Protein AF-X1H971-F1 (afdb_monomer_lite)

InterPro domains:
  IPR002729 CRISPR-associated protein Cas1 [PF01867] (1-98)
  IPR002729 CRISPR-associated protein Cas1 [TIGR00287] (1-106)
  IPR042206 CRISPR-associated endonuclease Cas1, C-terminal domain [G3DSA:1.20.120.920] (1-113)
  IPR050646 CRISPR-associated endonuclease Cas1 [PTHR34353] (1-107)

Secondary structure (DSSP, 8-state):
-PPPSSHHHHHHHHHHHHHHHHHHHHHHHTT--TT--SSS---TT--HHHHHHHHHHIIIIIIHHHHHHHHTT-S-GGGEE-SSS-EE-HHHHHHHHHHHHHHHHT-------

Sequence (113 aa):
RQPPRDPVNALLSYGYAVLTAQIHKAVIIAGLEPYAGFLHTDRSGKISFVFDIIELFRQPVVDRLVFTLIERKMMKKKDFEGENGVKMKENTKKQYLEYLFERMRSGNVKYKG

pLDDT: mean 88.17, std 12.63, range [50.56, 97.81]

Structure (mmCIF, N/CA/C/O backbone):
data_AF-X1H971-F1
#
_entry.id   AF-X1H971-F1
#
loop_
_atom_site.group_PDB
_atom_site.id
_atom_site.type_symbol
_atom_site.label_atom_id
_atom_site.label_alt_id
_atom_site.label_comp_id
_atom_site.label_asym_id
_atom_site.label_entity_id
_atom_site.label_seq_id
_atom_site.pdbx_PDB_ins_code
_atom_site.Cartn_x
_atom_site.Cartn_y
_atom_site.Cartn_z
_atom_site.occupancy
_atom_site.B_iso_or_equiv
_atom_site.auth_seq_id
_atom_site.auth_comp_id
_atom_site.auth_asym_id
_atom_site.auth_atom_id
_atom_site.pdbx_PDB_model_num
ATOM 1 N N . ARG A 1 1 ? -2.537 14.738 -2.436 1.00 58.94 1 ARG A N 1
ATOM 2 C CA . ARG A 1 1 ? -3.298 13.484 -2.193 1.00 58.94 1 ARG A CA 1
ATOM 3 C C . ARG A 1 1 ? -4.432 13.806 -1.230 1.00 58.94 1 ARG A C 1
ATOM 5 O O . ARG A 1 1 ? -4.171 14.535 -0.284 1.00 58.94 1 ARG A O 1
ATOM 12 N N . GLN A 1 2 ? -5.649 13.316 -1.477 1.00 72.19 2 GLN A N 1
ATOM 13 C CA . GLN A 1 2 ? -6.747 13.440 -0.512 1.00 72.19 2 GLN A CA 1
ATOM 14 C C . GLN A 1 2 ? -6.567 12.403 0.611 1.00 72.19 2 GLN A C 1
ATOM 16 O O . GLN A 1 2 ? -6.162 11.277 0.313 1.00 72.19 2 GLN A O 1
ATOM 21 N N . PRO A 1 3 ? -6.803 12.766 1.882 1.00 77.69 3 PRO A N 1
ATOM 22 C CA . PRO A 1 3 ? -6.693 11.828 2.992 1.00 77.69 3 PRO A CA 1
ATOM 23 C C . PRO A 1 3 ? -7.776 10.733 2.898 1.00 77.69 3 PRO A C 1
ATOM 25 O O . PRO A 1 3 ? -8.911 11.042 2.521 1.00 77.69 3 PRO A O 1
ATOM 28 N N . PRO A 1 4 ? -7.460 9.468 3.242 1.00 83.31 4 PRO A N 1
ATOM 29 C CA . PRO A 1 4 ? -8.454 8.399 3.313 1.00 83.31 4 PRO A CA 1
ATOM 30 C C . PRO A 1 4 ? -9.569 8.739 4.302 1.00 83.31 4 PRO A C 1
ATOM 32 O O . PRO A 1 4 ? -9.296 9.260 5.381 1.00 83.31 4 PRO A O 1
ATOM 35 N N . ARG A 1 5 ? -10.820 8.427 3.957 1.00 87.69 5 ARG A N 1
ATOM 36 C CA . ARG A 1 5 ? -11.991 8.739 4.798 1.00 87.69 5 ARG A CA 1
ATOM 37 C C . ARG A 1 5 ? -12.470 7.562 5.647 1.00 87.69 5 ARG A C 1
ATOM 39 O O . ARG A 1 5 ? -13.318 7.740 6.511 1.00 87.69 5 ARG A O 1
ATOM 46 N N . ASP A 1 6 ? -11.912 6.376 5.426 1.00 91.44 6 ASP A N 1
ATOM 47 C CA . ASP A 1 6 ? -12.295 5.147 6.113 1.00 91.44 6 ASP A CA 1
ATOM 48 C C . ASP A 1 6 ? -11.115 4.152 6.190 1.00 91.44 6 ASP A C 1
ATOM 50 O O . ASP A 1 6 ? -10.131 4.290 5.450 1.00 91.44 6 ASP A O 1
ATOM 54 N N . PRO A 1 7 ? -11.196 3.141 7.079 1.00 93.19 7 PRO A N 1
ATOM 55 C CA . PRO A 1 7 ? -10.150 2.135 7.256 1.00 93.19 7 PRO A CA 1
ATOM 56 C C . PRO A 1 7 ? -9.765 1.368 5.987 1.00 93.19 7 PRO A C 1
ATOM 58 O O . PRO A 1 7 ? -8.589 1.066 5.792 1.00 93.19 7 PRO A O 1
ATOM 61 N N . VAL A 1 8 ? -10.725 1.065 5.109 1.00 94.75 8 VAL A N 1
ATOM 62 C CA . VAL A 1 8 ? -10.473 0.296 3.881 1.00 94.75 8 VAL A CA 1
ATOM 63 C C . VAL A 1 8 ? -9.629 1.125 2.927 1.00 94.75 8 VAL A C 1
ATOM 65 O O . VAL A 1 8 ? -8.586 0.671 2.460 1.00 94.75 8 VAL A O 1
ATOM 68 N N . ASN A 1 9 ? -10.015 2.381 2.713 1.00 94.56 9 ASN A N 1
ATOM 69 C CA . ASN A 1 9 ? -9.246 3.311 1.898 1.00 94.56 9 ASN A CA 1
ATOM 70 C C . ASN A 1 9 ? -7.866 3.609 2.498 1.00 94.56 9 ASN A C 1
ATOM 72 O O . ASN A 1 9 ? -6.918 3.830 1.741 1.00 94.56 9 ASN A O 1
ATOM 76 N N . ALA A 1 10 ? -7.712 3.582 3.825 1.00 95.19 10 ALA A N 1
ATOM 77 C CA . ALA A 1 10 ? -6.407 3.715 4.470 1.00 95.19 10 ALA A CA 1
ATOM 78 C C . ALA A 1 10 ? -5.490 2.518 4.156 1.00 95.19 10 ALA A C 1
ATOM 80 O O . ALA A 1 10 ? -4.327 2.719 3.794 1.00 95.19 10 ALA A O 1
ATOM 81 N N . LEU A 1 11 ? -6.022 1.292 4.224 1.00 96.69 11 LEU A N 1
ATOM 82 C CA . LEU A 1 11 ? -5.304 0.064 3.863 1.00 96.69 11 LEU A CA 1
ATOM 83 C C . LEU A 1 11 ? -4.915 0.055 2.379 1.00 96.69 11 LEU A C 1
ATOM 85 O O . LEU A 1 11 ? -3.739 -0.121 2.056 1.00 96.69 11 LEU A O 1
ATOM 89 N N . LEU A 1 12 ? -5.874 0.311 1.482 1.00 96.69 12 LEU A N 1
ATOM 90 C CA . LEU A 1 12 ? -5.649 0.356 0.033 1.00 96.69 12 LEU A CA 1
ATOM 91 C C . LEU A 1 12 ? -4.601 1.410 -0.335 1.00 96.69 12 LEU A C 1
ATOM 93 O O . LEU A 1 12 ? -3.606 1.098 -0.985 1.00 96.69 12 LEU A O 1
ATOM 97 N N . SER A 1 13 ? -4.772 2.648 0.138 1.00 95.25 13 SER A N 1
ATOM 98 C CA . SER A 1 13 ? -3.854 3.754 -0.169 1.00 95.25 13 SER A CA 1
ATOM 99 C C . SER A 1 13 ? -2.425 3.452 0.271 1.00 95.25 13 SER A C 1
ATOM 101 O O . SER A 1 13 ? -1.473 3.747 -0.456 1.00 95.25 13 SER A O 1
ATOM 103 N N . TYR A 1 14 ? -2.265 2.860 1.456 1.00 96.19 14 TYR A N 1
ATOM 104 C CA . TYR A 1 14 ? -0.953 2.483 1.958 1.00 96.19 14 TYR A CA 1
ATOM 105 C C . TYR A 1 14 ? -0.365 1.293 1.191 1.00 96.19 14 TYR A C 1
ATOM 107 O O . TYR A 1 14 ? 0.795 1.344 0.785 1.00 96.19 14 TYR A O 1
ATOM 115 N N . GLY A 1 15 ? -1.174 0.266 0.917 1.00 97.31 15 GLY A N 1
ATOM 116 C CA . GLY A 1 15 ? -0.774 -0.900 0.129 1.00 97.31 15 GLY A CA 1
ATOM 117 C C . GLY A 1 15 ? -0.293 -0.522 -1.267 1.00 97.31 15 GLY A C 1
ATOM 118 O O . GLY A 1 15 ? 0.791 -0.937 -1.671 1.00 97.31 15 GLY A O 1
ATOM 119 N N . TYR A 1 16 ? -1.031 0.335 -1.975 1.00 97.00 16 TYR A N 1
ATOM 120 C CA . TYR A 1 16 ? -0.608 0.821 -3.286 1.00 97.00 16 TYR A CA 1
ATOM 121 C C . TYR A 1 16 ? 0.665 1.655 -3.212 1.00 97.00 16 TYR A C 1
ATOM 123 O O . TYR A 1 16 ? 1.521 1.493 -4.068 1.00 97.00 16 TYR A O 1
ATOM 131 N N . ALA A 1 17 ? 0.839 2.502 -2.192 1.00 95.88 17 ALA A N 1
ATOM 132 C CA . ALA A 1 17 ? 2.074 3.272 -2.043 1.00 95.88 17 ALA A CA 1
ATOM 133 C C . ALA A 1 17 ? 3.305 2.362 -1.881 1.00 95.88 17 ALA A C 1
ATOM 135 O O . ALA A 1 17 ? 4.337 2.609 -2.506 1.00 95.88 17 ALA A O 1
ATOM 136 N N . VAL A 1 18 ? 3.187 1.296 -1.084 1.00 97.31 18 VAL A N 1
ATOM 137 C CA . VAL A 1 18 ? 4.253 0.298 -0.918 1.00 97.31 18 VAL A CA 1
ATOM 138 C C . VAL A 1 18 ? 4.470 -0.484 -2.215 1.00 97.31 18 VAL A C 1
ATOM 140 O O . VAL A 1 18 ? 5.614 -0.642 -2.635 1.00 97.31 18 VAL A O 1
ATOM 143 N N . LEU A 1 19 ? 3.398 -0.918 -2.883 1.00 96.94 19 LEU A N 1
ATOM 144 C CA . LEU A 1 19 ? 3.476 -1.639 -4.154 1.00 96.94 19 LEU A CA 1
ATOM 145 C C . LEU A 1 19 ? 4.150 -0.797 -5.249 1.00 96.94 19 LEU A C 1
ATOM 147 O O . LEU A 1 19 ? 5.052 -1.292 -5.919 1.00 96.94 19 LEU A O 1
ATOM 151 N N . THR A 1 20 ? 3.791 0.485 -5.386 1.00 96.44 20 THR A N 1
ATOM 152 C CA . THR A 1 20 ? 4.449 1.420 -6.314 1.00 96.44 20 THR A CA 1
ATOM 153 C C . THR A 1 20 ? 5.949 1.490 -6.045 1.00 96.44 20 THR A C 1
ATOM 155 O O . THR A 1 20 ? 6.736 1.432 -6.983 1.00 96.44 20 THR A O 1
ATOM 158 N N . ALA A 1 21 ? 6.363 1.582 -4.777 1.00 96.31 21 ALA A N 1
ATOM 159 C CA . ALA A 1 21 ? 7.779 1.631 -4.424 1.00 96.31 21 ALA A CA 1
ATOM 160 C C . ALA A 1 21 ? 8.521 0.333 -4.793 1.00 96.31 21 ALA A C 1
ATOM 162 O O . ALA A 1 21 ? 9.649 0.398 -5.280 1.00 96.31 21 ALA A O 1
ATOM 163 N N . GLN A 1 22 ? 7.893 -0.836 -4.610 1.00 96.38 22 GLN A N 1
ATOM 164 C CA . GLN A 1 22 ? 8.482 -2.120 -5.011 1.00 96.38 22 GLN A CA 1
ATOM 165 C C . GLN A 1 22 ? 8.614 -2.245 -6.531 1.00 96.38 22 GLN A C 1
ATOM 167 O O . GLN A 1 22 ? 9.671 -2.641 -7.015 1.00 96.38 22 GLN A O 1
ATOM 172 N N . ILE A 1 23 ? 7.582 -1.861 -7.284 1.00 95.75 23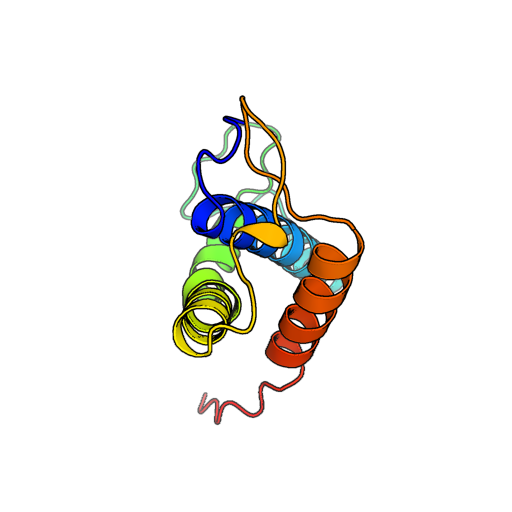 ILE A N 1
ATOM 173 C CA . ILE A 1 23 ? 7.614 -1.896 -8.752 1.00 95.75 23 ILE A CA 1
ATOM 174 C C . ILE A 1 23 ? 8.651 -0.913 -9.282 1.00 95.75 23 ILE A C 1
ATOM 176 O O . ILE A 1 23 ? 9.458 -1.287 -10.121 1.00 95.75 23 ILE A O 1
ATOM 180 N N . HIS A 1 24 ? 8.697 0.311 -8.755 1.00 95.69 24 HIS A N 1
ATOM 181 C CA . HIS A 1 24 ? 9.704 1.293 -9.153 1.00 95.69 24 HIS A CA 1
ATOM 182 C C . HIS A 1 24 ? 11.126 0.763 -8.931 1.00 95.69 24 HIS A C 1
ATOM 184 O O . HIS A 1 24 ? 11.960 0.830 -9.831 1.00 95.69 24 HIS A O 1
ATOM 190 N N . LYS A 1 25 ? 11.385 0.159 -7.764 1.00 96.19 25 LYS A N 1
ATOM 191 C CA . LYS A 1 25 ? 12.664 -0.498 -7.481 1.00 96.19 25 LYS A CA 1
ATOM 192 C C . LYS A 1 25 ? 12.959 -1.623 -8.482 1.00 96.19 25 LYS A C 1
ATOM 194 O O . LYS A 1 25 ? 14.085 -1.717 -8.956 1.00 96.19 25 LYS A O 1
ATOM 199 N N . ALA A 1 26 ? 11.974 -2.461 -8.802 1.00 95.12 26 ALA A N 1
ATOM 200 C CA . ALA A 1 26 ? 12.137 -3.561 -9.751 1.00 95.12 26 ALA A CA 1
ATOM 201 C C . ALA A 1 26 ? 12.436 -3.069 -11.177 1.00 95.12 26 ALA A C 1
ATOM 203 O O . ALA A 1 26 ? 13.324 -3.612 -11.824 1.00 95.12 26 ALA A O 1
ATOM 204 N N . VAL A 1 27 ? 11.755 -2.012 -11.633 1.00 95.00 27 VAL A N 1
ATOM 205 C CA . VAL A 1 27 ? 11.989 -1.358 -12.932 1.00 95.00 27 VAL A CA 1
ATOM 206 C C . VAL A 1 27 ? 13.430 -0.855 -13.034 1.00 95.00 27 VAL A C 1
ATOM 208 O O . VAL A 1 27 ? 14.110 -1.172 -14.006 1.00 95.00 27 VAL A O 1
ATOM 211 N N . ILE A 1 28 ? 13.927 -0.161 -12.001 1.00 95.44 28 ILE A N 1
ATOM 212 C CA . ILE A 1 28 ? 15.318 0.320 -11.961 1.00 95.44 28 ILE A CA 1
ATOM 213 C C . ILE A 1 28 ? 16.307 -0.851 -11.997 1.00 95.44 28 ILE A C 1
ATOM 215 O O . ILE A 1 28 ? 17.268 -0.819 -12.758 1.00 95.44 28 ILE A O 1
ATOM 219 N N . ILE A 1 29 ? 16.080 -1.898 -11.194 1.00 96.44 29 ILE A N 1
ATOM 220 C CA . ILE A 1 29 ? 16.957 -3.083 -11.159 1.00 96.44 29 ILE A CA 1
ATOM 221 C C . ILE A 1 29 ? 16.985 -3.801 -12.516 1.00 96.44 29 ILE A C 1
ATOM 223 O O . ILE A 1 29 ? 18.025 -4.325 -12.902 1.00 96.44 29 ILE A O 1
ATOM 227 N N . ALA A 1 30 ? 15.869 -3.805 -13.247 1.00 95.75 30 ALA A N 1
ATOM 228 C CA . ALA A 1 30 ? 15.780 -4.375 -14.588 1.00 95.75 30 ALA A CA 1
ATOM 229 C C . ALA A 1 30 ? 16.443 -3.506 -15.678 1.00 95.75 30 ALA A C 1
ATOM 231 O O . ALA A 1 30 ? 16.502 -3.933 -16.828 1.00 95.75 30 ALA A O 1
ATOM 232 N N . GLY A 1 31 ? 16.924 -2.301 -15.344 1.00 93.94 31 GLY A N 1
ATOM 233 C CA . GLY A 1 31 ? 17.499 -1.356 -16.306 1.00 93.94 31 GLY A CA 1
ATOM 234 C C . GLY A 1 31 ? 16.463 -0.699 -17.225 1.00 93.94 31 GLY A C 1
ATOM 235 O O . GLY A 1 31 ? 16.822 -0.193 -18.285 1.00 93.94 31 GLY A O 1
ATOM 236 N N . LEU A 1 32 ? 15.183 -0.732 -16.845 1.00 92.44 32 LEU A N 1
ATOM 237 C CA . LEU A 1 32 ? 14.090 -0.132 -17.607 1.00 92.44 32 LEU A CA 1
ATOM 238 C C . LEU A 1 32 ? 13.910 1.339 -17.225 1.00 92.44 32 LEU A C 1
ATOM 240 O O . LEU A 1 32 ? 14.139 1.721 -16.079 1.00 92.44 32 LEU A O 1
ATOM 244 N N . GLU A 1 33 ? 13.453 2.146 -18.181 1.00 90.56 33 GLU A N 1
ATOM 245 C CA . GLU A 1 33 ? 13.223 3.583 -18.015 1.00 90.56 33 GLU A CA 1
ATOM 246 C C . GLU A 1 33 ? 11.875 3.848 -17.301 1.00 90.56 33 GLU A C 1
ATOM 248 O O . GLU A 1 33 ? 10.819 3.627 -17.902 1.00 90.56 33 GLU A O 1
ATOM 253 N N . PRO A 1 34 ? 11.849 4.303 -16.027 1.00 87.88 34 PRO A N 1
ATOM 254 C CA . PRO A 1 34 ? 10.607 4.459 -15.261 1.00 87.88 34 PRO A CA 1
ATOM 255 C C . PRO A 1 34 ? 9.637 5.509 -15.810 1.00 87.88 34 PRO A C 1
ATOM 257 O O . PRO A 1 34 ? 8.443 5.457 -15.496 1.00 87.88 34 PRO A O 1
ATOM 260 N N . TYR A 1 35 ? 10.134 6.480 -16.577 1.00 86.25 35 TYR A N 1
ATOM 261 C CA . TYR A 1 35 ? 9.326 7.572 -17.114 1.00 86.25 35 TYR A CA 1
ATOM 262 C C . TYR A 1 35 ? 8.682 7.222 -18.466 1.00 86.25 35 TYR A C 1
ATOM 264 O O . TYR A 1 35 ? 7.694 7.850 -18.820 1.00 86.25 35 TYR A O 1
ATOM 272 N N . ALA A 1 36 ? 9.149 6.184 -19.171 1.00 83.19 36 ALA A N 1
ATOM 273 C CA . ALA A 1 36 ? 8.661 5.791 -20.499 1.00 83.19 36 ALA A CA 1
ATOM 274 C C . ALA A 1 36 ? 7.369 4.942 -20.444 1.00 83.19 36 ALA A C 1
ATOM 276 O O . ALA A 1 36 ? 7.372 3.753 -20.763 1.00 83.19 36 ALA A O 1
ATOM 277 N N . GLY A 1 37 ? 6.264 5.533 -19.978 1.00 78.12 37 GLY A N 1
ATOM 278 C CA . GLY A 1 37 ? 4.955 4.866 -19.924 1.00 78.12 37 GLY A CA 1
ATOM 279 C C . GLY A 1 37 ? 4.238 4.818 -21.276 1.00 78.12 37 GLY A C 1
ATOM 280 O O . GLY A 1 37 ? 4.409 5.692 -22.119 1.00 78.12 37 GLY A O 1
ATOM 281 N N . PHE A 1 38 ? 3.392 3.808 -21.464 1.00 78.12 38 PHE A N 1
ATOM 282 C CA . PHE A 1 38 ? 2.566 3.603 -22.654 1.00 78.12 38 PHE A CA 1
ATOM 283 C C . PHE A 1 38 ? 1.092 3.976 -22.429 1.00 78.12 38 PHE A C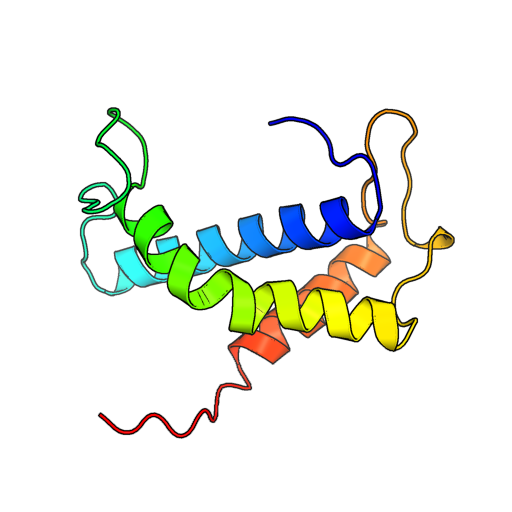 1
ATOM 285 O O . PHE A 1 38 ? 0.455 4.492 -23.346 1.00 78.12 38 PHE A O 1
ATOM 292 N N . LEU A 1 39 ? 0.527 3.711 -21.241 1.00 76.00 39 LEU A N 1
ATOM 293 C CA . LEU A 1 39 ? -0.901 3.938 -20.949 1.00 76.00 39 LEU A CA 1
ATOM 294 C C . LEU A 1 39 ? -1.136 5.249 -20.194 1.00 76.00 39 LEU A C 1
ATOM 296 O O . LEU A 1 39 ? -2.076 5.987 -20.497 1.00 76.00 39 LEU A O 1
ATOM 300 N N . HIS A 1 40 ? -0.288 5.567 -19.218 1.00 75.44 40 HIS A N 1
ATOM 301 C CA . HIS A 1 40 ? -0.336 6.853 -18.532 1.00 75.44 40 HIS A CA 1
ATOM 302 C C . HIS A 1 40 ? 0.418 7.913 -19.339 1.00 75.44 40 HIS A C 1
ATOM 304 O O . HIS A 1 40 ? 1.630 7.834 -19.499 1.00 75.44 40 HIS A O 1
ATOM 310 N N . THR A 1 41 ? -0.305 8.929 -19.822 1.00 58.62 41 THR A N 1
ATOM 311 C CA . THR A 1 41 ? 0.260 10.023 -20.626 1.00 58.62 41 THR A CA 1
ATOM 312 C C . THR A 1 41 ? 1.447 10.685 -19.930 1.00 58.62 41 THR A C 1
ATOM 314 O O . THR A 1 41 ? 1.335 11.086 -18.764 1.00 58.62 41 THR A O 1
ATOM 317 N N . ASP A 1 42 ? 2.530 10.887 -20.683 1.00 56.97 42 ASP A N 1
ATOM 318 C CA . ASP A 1 42 ? 3.702 11.659 -20.281 1.00 56.97 42 ASP A CA 1
ATOM 319 C C . ASP A 1 42 ? 3.316 13.090 -19.897 1.00 56.97 42 ASP A C 1
ATOM 321 O O . ASP A 1 42 ? 3.244 14.016 -20.703 1.00 56.97 42 ASP A O 1
ATOM 325 N N . ARG A 1 43 ? 3.074 13.293 -18.603 1.00 58.19 43 ARG A N 1
ATOM 326 C CA . ARG A 1 43 ? 3.324 14.584 -17.971 1.00 58.19 43 ARG A CA 1
ATOM 327 C C . ARG A 1 43 ? 4.725 14.506 -17.396 1.00 58.19 43 ARG A C 1
ATOM 329 O O . ARG A 1 43 ? 4.969 13.665 -16.531 1.00 58.19 43 ARG A O 1
ATOM 336 N N . SER A 1 44 ? 5.603 15.387 -17.873 1.00 58.16 44 SER A N 1
ATOM 337 C CA . SER A 1 44 ? 6.995 15.493 -17.423 1.00 58.16 44 SER A CA 1
ATOM 338 C C . SER A 1 44 ? 7.109 15.331 -15.898 1.00 58.16 44 SER A C 1
ATOM 340 O O . SER A 1 44 ? 6.404 16.007 -15.142 1.00 58.16 44 SER A O 1
ATOM 342 N N . GLY A 1 45 ? 7.944 14.385 -15.455 1.00 67.81 45 GLY A N 1
ATOM 343 C CA . GLY A 1 45 ? 8.212 14.103 -14.039 1.00 67.81 45 GLY A CA 1
ATOM 344 C C . GLY A 1 45 ? 7.376 12.994 -13.382 1.00 67.81 45 GLY A C 1
ATOM 345 O O . GLY A 1 45 ? 7.548 12.749 -12.187 1.00 67.81 45 GLY A O 1
ATOM 346 N N . LYS A 1 46 ? 6.487 12.297 -14.104 1.00 77.81 46 LYS A N 1
ATOM 347 C CA . LYS A 1 46 ? 5.785 11.109 -13.579 1.00 77.81 46 LYS A CA 1
ATOM 348 C C . LYS A 1 46 ? 6.461 9.814 -14.013 1.00 77.81 46 LYS A C 1
ATOM 350 O O . LYS A 1 46 ? 6.737 9.640 -15.188 1.00 77.81 46 LYS A O 1
ATOM 355 N N . ILE A 1 47 ? 6.622 8.878 -13.077 1.00 84.12 47 ILE A N 1
ATOM 356 C CA . ILE A 1 47 ? 7.060 7.496 -13.338 1.00 84.12 47 ILE A CA 1
ATOM 357 C C . ILE A 1 47 ? 5.966 6.687 -14.069 1.00 84.12 47 ILE A C 1
ATOM 359 O O . ILE A 1 47 ? 5.406 5.734 -13.528 1.00 84.12 47 ILE A O 1
ATOM 363 N N . SER A 1 48 ? 5.592 7.127 -15.272 1.00 86.38 48 SER A N 1
ATOM 364 C CA . SER A 1 48 ? 4.441 6.644 -16.040 1.00 86.38 48 SER A CA 1
ATOM 365 C C . SER A 1 48 ? 4.496 5.135 -16.276 1.00 86.38 48 SER A C 1
ATOM 367 O O . SER A 1 48 ? 3.495 4.455 -16.072 1.00 86.38 48 SER A O 1
ATOM 369 N N . PHE A 1 49 ? 5.675 4.579 -16.566 1.00 88.81 49 PHE A N 1
ATOM 370 C CA . PHE A 1 49 ? 5.837 3.138 -16.764 1.00 88.81 49 PHE A CA 1
ATOM 371 C C . PHE A 1 49 ? 5.564 2.335 -15.483 1.00 88.81 49 PHE A C 1
ATOM 373 O O . PHE A 1 49 ? 4.920 1.289 -15.511 1.00 88.81 49 PHE A O 1
ATOM 380 N N . VAL A 1 50 ? 5.963 2.856 -14.318 1.00 91.38 50 VAL A N 1
ATOM 381 C CA . VAL A 1 50 ? 5.637 2.238 -13.019 1.00 91.38 50 VAL A CA 1
ATOM 382 C C . VAL A 1 50 ? 4.124 2.236 -12.778 1.00 91.38 50 VAL A C 1
ATOM 384 O O . VAL A 1 50 ? 3.592 1.271 -12.222 1.00 91.38 50 VAL A O 1
ATOM 387 N N . PHE A 1 51 ? 3.425 3.298 -13.191 1.00 90.31 51 PHE A N 1
ATOM 388 C CA . PHE A 1 51 ? 1.965 3.371 -13.099 1.00 90.31 51 PHE A CA 1
ATOM 389 C C . PHE A 1 51 ? 1.244 2.468 -14.099 1.00 90.31 51 PHE A C 1
ATOM 391 O O . PHE A 1 51 ? 0.125 2.056 -13.824 1.00 90.31 51 PHE A O 1
ATOM 398 N N . ASP A 1 52 ? 1.873 2.096 -15.206 1.00 90.44 52 ASP A N 1
ATOM 399 C CA . ASP A 1 52 ? 1.309 1.086 -16.099 1.00 90.44 52 ASP A CA 1
ATOM 400 C C . ASP A 1 52 ? 1.440 -0.312 -15.491 1.00 90.44 52 ASP A C 1
ATOM 402 O O . ASP A 1 52 ? 0.475 -1.072 -15.430 1.00 90.44 52 ASP A O 1
ATOM 406 N N . ILE A 1 53 ? 2.623 -0.642 -14.966 1.00 92.12 53 ILE A N 1
ATOM 407 C CA . ILE A 1 53 ? 2.888 -1.969 -14.398 1.00 92.12 53 ILE A CA 1
ATOM 408 C C . ILE A 1 53 ? 2.045 -2.216 -13.146 1.00 92.12 53 ILE A C 1
ATOM 410 O O . ILE A 1 53 ? 1.572 -3.334 -12.943 1.00 92.12 53 ILE A O 1
ATOM 414 N N . ILE A 1 54 ? 1.839 -1.204 -12.293 1.00 94.69 54 ILE A N 1
ATOM 415 C CA . ILE A 1 54 ? 1.092 -1.403 -11.044 1.00 94.69 54 ILE A CA 1
ATOM 416 C C . ILE A 1 54 ? -0.317 -1.933 -11.280 1.00 94.69 54 ILE A C 1
ATOM 418 O O . ILE A 1 54 ? -0.756 -2.759 -10.482 1.00 94.69 54 ILE A O 1
ATOM 422 N N . GLU A 1 55 ? -0.989 -1.544 -12.366 1.00 92.19 55 GLU A N 1
ATOM 423 C CA . GLU A 1 55 ? -2.351 -1.992 -12.677 1.00 92.19 55 GLU A CA 1
ATOM 424 C C . GLU A 1 55 ? -2.459 -3.523 -12.768 1.00 92.19 55 GLU A C 1
ATOM 426 O O . GLU A 1 55 ? -3.441 -4.098 -12.299 1.00 92.19 55 GLU A O 1
ATOM 431 N N . LEU A 1 56 ? -1.402 -4.209 -13.222 1.00 92.56 56 LEU A N 1
ATOM 432 C CA . LEU A 1 56 ? -1.333 -5.677 -13.260 1.00 92.56 56 LEU A CA 1
ATOM 433 C C . LEU A 1 56 ? -1.307 -6.317 -11.861 1.00 92.56 56 LEU A C 1
ATOM 435 O O . LEU A 1 56 ? -1.707 -7.469 -11.685 1.00 92.56 56 LEU A O 1
ATOM 439 N N . PHE A 1 57 ? -0.838 -5.582 -10.852 1.00 94.81 57 PHE A N 1
ATOM 440 C CA . PHE A 1 57 ? -0.570 -6.106 -9.512 1.00 94.81 57 PHE A CA 1
ATOM 441 C C . PHE A 1 57 ? -1.527 -5.595 -8.430 1.00 94.81 57 PHE A C 1
ATOM 443 O O . PHE A 1 57 ? -1.597 -6.211 -7.362 1.00 94.81 57 PHE A O 1
ATOM 450 N N . ARG A 1 58 ? -2.301 -4.529 -8.684 1.00 94.75 58 ARG A N 1
ATOM 451 C CA . ARG A 1 58 ? -3.262 -3.960 -7.713 1.00 94.75 58 ARG A CA 1
ATOM 452 C C . ARG A 1 58 ? -4.198 -5.025 -7.152 1.00 94.75 58 ARG A C 1
ATOM 454 O O . ARG A 1 58 ? -4.198 -5.268 -5.946 1.00 94.75 58 ARG A O 1
ATOM 461 N N . GLN A 1 59 ? -4.915 -5.713 -8.037 1.00 95.00 59 GLN A N 1
ATOM 462 C CA . GLN A 1 59 ? -5.885 -6.738 -7.663 1.00 95.00 59 GLN A CA 1
ATOM 463 C C . GLN A 1 59 ? -5.258 -7.966 -6.978 1.00 95.00 59 GLN A C 1
ATOM 465 O O . GLN A 1 59 ? -5.692 -8.320 -5.875 1.00 95.00 59 GLN A O 1
ATOM 470 N N . PRO A 1 60 ? -4.255 -8.653 -7.567 1.00 94.00 60 PRO A N 1
ATOM 471 C CA . PRO A 1 60 ? -3.740 -9.894 -6.988 1.00 94.00 60 PRO A CA 1
ATOM 472 C C . PRO A 1 60 ? -2.977 -9.697 -5.669 1.00 94.00 60 PRO A C 1
ATOM 474 O O . PRO A 1 60 ? -2.995 -10.609 -4.826 1.00 94.00 60 PRO A O 1
ATOM 477 N N . VAL A 1 61 ? -2.341 -8.532 -5.483 1.00 95.31 61 VAL A N 1
ATOM 478 C CA . VAL A 1 61 ? -1.492 -8.233 -4.322 1.00 95.31 61 VAL A CA 1
ATOM 479 C C . VAL A 1 61 ? -2.246 -7.444 -3.257 1.00 95.31 61 VAL A C 1
ATOM 481 O O . VAL A 1 61 ? -2.368 -7.926 -2.134 1.00 95.31 61 VAL A O 1
ATOM 484 N N . VAL A 1 62 ? -2.751 -6.251 -3.581 1.00 97.69 62 VAL A N 1
ATOM 485 C CA . VAL A 1 62 ? -3.298 -5.321 -2.580 1.00 97.69 62 VAL A CA 1
ATOM 486 C C . VAL A 1 62 ? -4.783 -5.575 -2.350 1.00 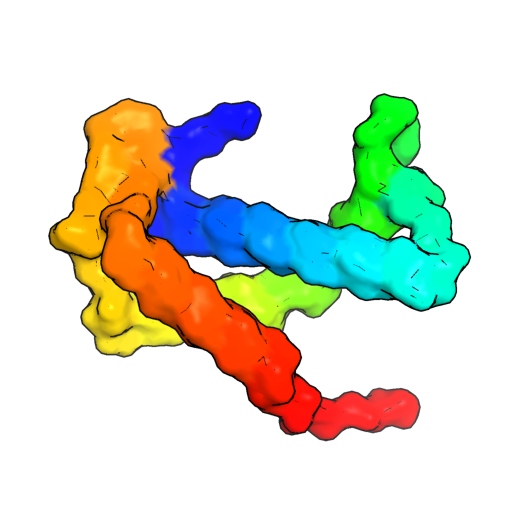97.69 62 VAL A C 1
ATOM 488 O O . VAL A 1 62 ? -5.178 -5.812 -1.212 1.00 97.69 62 VAL A O 1
ATOM 491 N N . ASP A 1 63 ? -5.607 -5.600 -3.397 1.00 97.06 63 ASP A N 1
ATOM 492 C CA . ASP A 1 63 ? -7.068 -5.637 -3.232 1.00 97.06 63 ASP A CA 1
ATOM 493 C C . ASP A 1 63 ? -7.511 -6.945 -2.574 1.00 97.06 63 ASP A C 1
ATOM 495 O O . ASP A 1 63 ? -8.261 -6.938 -1.597 1.00 97.06 63 ASP A O 1
ATOM 499 N N . ARG A 1 64 ? -6.980 -8.082 -3.047 1.00 95.62 64 ARG A N 1
ATOM 500 C CA . ARG A 1 64 ? -7.245 -9.395 -2.438 1.00 95.62 64 ARG A CA 1
ATOM 501 C C . ARG A 1 64 ? -6.760 -9.483 -0.994 1.00 95.62 64 ARG A C 1
ATOM 503 O O . ARG A 1 64 ? -7.425 -10.130 -0.184 1.00 95.62 64 ARG A O 1
ATOM 510 N N . LEU A 1 65 ? -5.624 -8.867 -0.663 1.00 96.69 65 LEU A N 1
ATOM 511 C CA . LEU A 1 65 ? -5.131 -8.835 0.713 1.00 96.69 65 LEU A CA 1
ATOM 512 C C . LEU A 1 65 ? -6.087 -8.042 1.602 1.00 96.69 65 LEU A C 1
ATOM 514 O O . LEU A 1 65 ? -6.539 -8.560 2.619 1.00 96.69 65 LEU A O 1
ATOM 518 N N . VAL A 1 66 ? -6.424 -6.813 1.205 1.00 97.38 66 VAL A N 1
ATOM 519 C CA . VAL A 1 66 ? -7.323 -5.942 1.971 1.00 97.38 66 VAL A CA 1
ATOM 520 C C . VAL A 1 66 ? -8.681 -6.609 2.166 1.00 97.38 66 VAL A C 1
ATOM 522 O O . VAL A 1 66 ? -9.170 -6.658 3.294 1.00 97.38 66 VAL A O 1
ATOM 525 N N . PHE A 1 67 ? -9.241 -7.204 1.111 1.00 96.69 67 PHE A N 1
ATOM 526 C CA . PHE A 1 67 ? -10.477 -7.977 1.200 1.00 96.69 67 PHE A CA 1
ATOM 527 C C . PHE A 1 67 ? -10.362 -9.116 2.224 1.00 96.69 67 PHE A C 1
ATOM 529 O O . PHE A 1 67 ? -11.196 -9.233 3.116 1.00 96.69 67 PHE A O 1
ATOM 536 N N . THR A 1 68 ? -9.283 -9.904 2.163 1.00 96.50 68 THR A N 1
ATOM 537 C CA . THR A 1 68 ? -9.044 -11.021 3.093 1.00 96.50 68 THR A CA 1
ATOM 538 C C . THR A 1 68 ? -8.933 -10.555 4.547 1.00 96.50 68 THR A C 1
ATOM 540 O O . THR A 1 68 ? -9.508 -11.181 5.436 1.00 96.50 68 THR A O 1
ATOM 543 N N . LEU A 1 69 ? -8.208 -9.463 4.807 1.00 96.62 69 LEU A N 1
ATOM 544 C CA . LEU A 1 69 ? -8.009 -8.935 6.160 1.00 96.62 69 LEU A CA 1
ATOM 545 C C . LEU A 1 69 ? -9.312 -8.416 6.781 1.00 96.62 69 LEU A C 1
ATOM 547 O O . LEU A 1 69 ? -9.527 -8.589 7.984 1.00 96.62 69 LEU A O 1
ATOM 551 N N . ILE A 1 70 ? -10.175 -7.797 5.971 1.00 95.12 70 ILE A N 1
ATOM 552 C CA . ILE A 1 70 ? -11.484 -7.296 6.406 1.00 95.12 70 ILE A CA 1
ATOM 553 C C . ILE A 1 70 ? -12.444 -8.459 6.647 1.00 95.12 70 ILE A C 1
ATOM 555 O O . ILE A 1 70 ? -13.022 -8.546 7.730 1.00 95.12 70 ILE A O 1
ATOM 559 N N . GLU A 1 71 ? -12.566 -9.372 5.682 1.00 95.69 71 GLU A N 1
ATOM 560 C CA . GLU A 1 71 ? -13.483 -10.515 5.758 1.00 95.69 71 GLU A CA 1
ATOM 561 C C . GLU A 1 71 ? -13.170 -11.399 6.971 1.00 95.69 71 GLU A C 1
ATOM 563 O O . GLU A 1 71 ? -14.050 -11.783 7.740 1.00 95.69 71 GLU A O 1
ATOM 568 N N . ARG A 1 72 ? -11.879 -11.633 7.234 1.00 96.44 72 ARG A N 1
ATOM 569 C CA . ARG A 1 72 ? -11.415 -12.402 8.398 1.00 96.44 72 ARG A CA 1
ATOM 570 C C . ARG A 1 72 ? -11.382 -11.601 9.702 1.00 96.44 72 ARG A C 1
ATOM 572 O O . ARG A 1 72 ? -10.937 -12.127 10.720 1.00 96.44 72 ARG A O 1
ATOM 579 N N . LYS A 1 73 ? -11.828 -10.339 9.699 1.00 94.19 73 LYS A N 1
ATOM 580 C CA . LYS A 1 73 ? -11.841 -9.432 10.865 1.00 94.19 73 LYS A CA 1
ATOM 581 C C . LYS A 1 73 ? -10.474 -9.306 11.556 1.00 94.19 73 LYS A C 1
ATOM 583 O O . LYS A 1 73 ? -10.406 -9.085 12.769 1.00 94.19 73 LYS A O 1
ATOM 588 N N . MET A 1 74 ? -9.397 -9.442 10.782 1.00 95.06 74 MET A N 1
ATOM 589 C CA . MET A 1 74 ? -8.015 -9.347 11.262 1.00 95.06 74 MET A CA 1
ATOM 590 C C . MET A 1 74 ? -7.616 -7.898 11.552 1.00 95.06 74 MET A C 1
ATOM 592 O O . MET A 1 74 ? -6.735 -7.666 12.370 1.00 95.06 74 MET A O 1
ATOM 596 N N . MET A 1 75 ? -8.304 -6.936 10.930 1.00 92.75 75 MET A N 1
ATOM 597 C CA . MET A 1 75 ? -8.180 -5.503 11.196 1.00 92.75 75 MET A CA 1
ATOM 598 C C . MET A 1 75 ? -9.552 -4.942 11.593 1.00 92.75 75 MET A C 1
ATOM 600 O O . MET A 1 75 ? -10.549 -5.167 10.905 1.00 92.75 75 MET A O 1
ATOM 604 N N . LYS A 1 76 ? -9.629 -4.221 12.713 1.00 92.19 76 LYS A N 1
ATOM 605 C CA . LYS A 1 76 ? -10.865 -3.690 13.312 1.00 92.19 76 LYS A CA 1
ATOM 606 C C . LYS A 1 76 ? -10.823 -2.167 13.362 1.00 92.19 76 LYS A C 1
ATOM 608 O O . LYS A 1 76 ? -9.759 -1.568 13.372 1.00 92.19 76 LYS A O 1
ATOM 613 N N . LYS A 1 77 ? -11.982 -1.511 13.501 1.00 89.75 77 LYS A N 1
ATOM 614 C CA . LYS A 1 77 ? -12.067 -0.034 13.571 1.00 89.75 77 LYS A CA 1
ATOM 615 C C . LYS A 1 77 ? -11.130 0.598 14.616 1.00 89.75 77 LYS A C 1
ATOM 617 O O . LYS A 1 77 ? -10.575 1.656 14.358 1.00 89.75 77 LYS A O 1
ATOM 622 N N . LYS A 1 78 ? -10.911 -0.068 15.759 1.00 93.56 78 LYS A N 1
ATOM 623 C CA . LYS A 1 78 ? -10.018 0.395 16.841 1.00 93.56 78 LYS A CA 1
ATOM 624 C C . LYS A 1 78 ? -8.530 0.464 16.459 1.00 93.56 78 LYS A C 1
ATOM 626 O O . LYS A 1 78 ? -7.752 1.088 17.181 1.00 93.56 78 LYS A O 1
ATOM 631 N N . ASP A 1 79 ? -8.151 -0.193 15.368 1.00 94.81 79 ASP A N 1
ATOM 632 C CA . ASP A 1 79 ? -6.782 -0.276 14.847 1.00 94.81 79 ASP A CA 1
ATOM 633 C C . ASP A 1 79 ? -6.434 0.938 13.959 1.00 94.81 79 ASP A C 1
ATOM 635 O O . ASP A 1 79 ? -5.315 1.079 13.463 1.00 94.81 79 ASP A O 1
ATOM 639 N N . PHE A 1 80 ? -7.400 1.845 13.792 1.00 94.88 80 PHE A N 1
ATOM 640 C CA . PHE A 1 80 ? -7.297 3.065 13.009 1.00 94.88 80 PHE A CA 1
ATOM 641 C C . PHE A 1 80 ? -7.593 4.290 13.880 1.00 94.88 80 PHE A C 1
ATOM 643 O O . PHE A 1 80 ? -8.245 4.190 14.922 1.00 94.88 80 PHE A O 1
ATOM 650 N N . GLU A 1 81 ? -7.100 5.447 13.452 1.00 94.19 81 GLU A N 1
ATOM 651 C CA . GLU A 1 81 ? -7.260 6.730 14.139 1.00 94.19 81 GLU A CA 1
ATOM 652 C C . GLU A 1 81 ? -7.288 7.911 13.156 1.00 94.19 81 GLU A C 1
ATOM 654 O O . GLU A 1 81 ? -6.849 7.788 12.010 1.00 94.19 81 GLU A O 1
ATOM 659 N N . GLY A 1 82 ? -7.793 9.056 13.625 1.00 87.81 82 GLY A N 1
ATOM 660 C CA . GLY A 1 82 ? -7.849 10.319 12.884 1.00 87.81 82 GLY A CA 1
ATOM 661 C C . GLY A 1 82 ? -9.267 10.749 12.492 1.00 87.81 82 GLY A C 1
ATOM 662 O O . GLY A 1 82 ? -10.064 9.943 12.019 1.00 87.81 82 GLY A O 1
ATOM 663 N N . GLU A 1 83 ? -9.564 12.038 12.685 1.00 75.06 83 GLU A N 1
ATOM 664 C CA . GLU A 1 83 ? -10.890 12.638 12.442 1.00 75.06 83 GLU A CA 1
ATOM 665 C C . GLU A 1 83 ? -11.031 13.204 11.018 1.00 75.06 83 GLU A C 1
ATOM 667 O O . GLU A 1 83 ? -12.003 12.918 10.328 1.00 75.06 83 GLU A O 1
ATOM 672 N N . ASN A 1 84 ? -10.017 13.929 10.528 1.00 78.88 84 ASN A N 1
ATOM 673 C CA . ASN A 1 84 ? -9.980 14.511 9.172 1.00 78.88 84 ASN A CA 1
ATOM 674 C C . ASN A 1 84 ? -9.199 13.651 8.160 1.00 78.88 84 ASN A C 1
ATOM 676 O O . ASN A 1 84 ? -8.737 14.127 7.119 1.00 78.88 84 ASN A O 1
ATOM 680 N N . GLY A 1 85 ? -9.005 12.376 8.488 1.00 84.75 85 GLY A N 1
ATOM 681 C CA . GLY A 1 85 ? -8.260 11.429 7.676 1.00 84.75 85 GLY A CA 1
ATOM 682 C C . GLY A 1 85 ? -7.890 10.195 8.479 1.00 84.75 85 GLY A C 1
ATOM 683 O O . GLY A 1 85 ? -7.186 10.299 9.481 1.00 84.75 85 GLY A O 1
ATOM 684 N N . VAL A 1 86 ? -8.339 9.034 8.018 1.00 91.75 86 VAL A N 1
ATOM 685 C CA . VAL A 1 86 ? -8.124 7.761 8.698 1.00 91.75 86 VAL A CA 1
ATOM 686 C C . VAL A 1 86 ? -6.721 7.243 8.403 1.00 91.75 86 VAL A C 1
ATOM 688 O O . VAL A 1 86 ? -6.299 7.135 7.248 1.00 91.75 86 VAL A O 1
ATOM 691 N N . LYS A 1 87 ? -5.994 6.900 9.463 1.00 92.56 87 LYS A N 1
ATOM 692 C CA . LYS A 1 87 ? -4.657 6.304 9.423 1.00 92.56 87 LYS A CA 1
ATOM 693 C C . LYS A 1 87 ? -4.640 5.021 10.245 1.00 92.56 87 LYS A C 1
ATOM 695 O O . LYS A 1 87 ? -5.380 4.882 11.212 1.00 92.56 87 LYS A O 1
ATOM 700 N N . MET A 1 88 ? -3.788 4.079 9.854 1.00 95.56 88 MET A N 1
ATOM 701 C CA . MET A 1 88 ? -3.488 2.911 10.685 1.00 95.56 88 MET A CA 1
ATOM 702 C C . MET A 1 88 ? -2.614 3.328 11.863 1.00 95.56 88 MET A C 1
ATOM 704 O O . MET A 1 88 ? -1.677 4.109 11.679 1.00 95.56 88 MET A O 1
ATOM 708 N N . LYS A 1 89 ? -2.862 2.737 13.031 1.00 96.44 89 LYS A N 1
ATOM 709 C CA . LYS A 1 89 ? -1.931 2.807 14.159 1.00 96.44 89 LYS A CA 1
ATOM 710 C C . LYS A 1 89 ? -0.623 2.101 13.818 1.00 96.44 89 LYS A C 1
ATOM 712 O O . LYS A 1 89 ? -0.580 1.223 12.957 1.00 96.44 89 LYS A O 1
ATOM 717 N N . GLU A 1 90 ? 0.446 2.445 14.526 1.00 95.50 90 GLU A N 1
ATOM 718 C CA . GLU A 1 90 ? 1.791 1.958 14.202 1.00 95.50 90 GLU A CA 1
ATOM 719 C C . GLU A 1 90 ? 1.900 0.421 14.233 1.00 95.50 90 GLU A C 1
ATOM 721 O O . GLU A 1 90 ? 2.431 -0.182 13.301 1.00 95.50 90 GLU A O 1
ATOM 726 N N . ASN A 1 91 ? 1.320 -0.239 15.242 1.00 95.38 91 ASN A N 1
ATOM 727 C CA . ASN A 1 91 ? 1.321 -1.707 15.328 1.00 95.38 91 ASN A CA 1
ATOM 728 C C . ASN A 1 91 ? 0.547 -2.355 14.170 1.00 95.38 91 ASN A C 1
ATOM 730 O O . ASN A 1 91 ? 1.022 -3.304 13.551 1.00 95.38 91 ASN A O 1
ATOM 734 N N . THR A 1 92 ? -0.617 -1.801 13.839 1.00 95.69 92 THR A N 1
ATOM 735 C CA . THR A 1 92 ? -1.472 -2.243 12.730 1.00 95.69 92 THR A CA 1
ATOM 736 C C . THR A 1 92 ? -0.763 -2.100 11.391 1.00 95.69 92 THR A C 1
ATOM 738 O O . THR A 1 92 ? -0.817 -2.994 10.551 1.00 95.69 92 THR A O 1
ATOM 741 N N . LYS A 1 93 ? -0.048 -0.990 11.201 1.00 96.69 93 LYS A N 1
ATOM 742 C CA . LYS A 1 93 ? 0.741 -0.719 10.002 1.00 96.69 93 LYS A CA 1
ATOM 743 C C . LYS A 1 93 ? 1.888 -1.718 9.841 1.00 96.69 93 LYS A C 1
ATOM 745 O O . LYS A 1 93 ? 2.103 -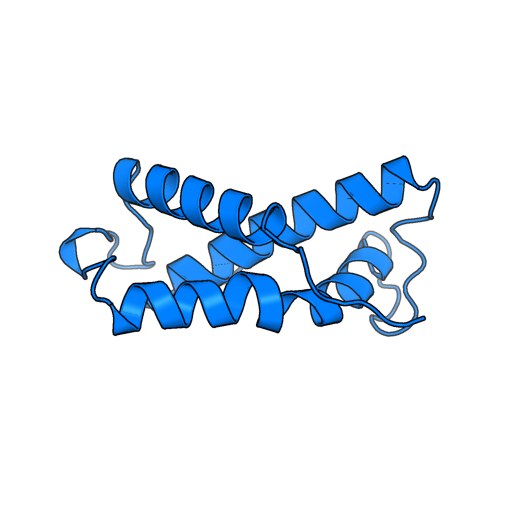2.194 8.729 1.00 96.69 93 LYS A O 1
ATOM 750 N N . LYS A 1 94 ? 2.590 -2.069 10.926 1.00 97.12 94 LYS A N 1
ATOM 751 C CA . LYS A 1 94 ? 3.638 -3.108 10.916 1.00 97.12 94 LYS A CA 1
ATOM 752 C C . LYS A 1 94 ? 3.076 -4.472 10.516 1.00 97.12 94 LYS A C 1
ATOM 754 O O . LYS A 1 94 ? 3.564 -5.061 9.559 1.00 97.12 94 LYS A O 1
ATOM 759 N N . GLN A 1 95 ? 1.991 -4.907 11.156 1.00 97.38 95 GLN A N 1
ATOM 760 C CA . GLN A 1 95 ? 1.313 -6.162 10.805 1.00 97.38 95 GLN A CA 1
ATOM 761 C C . GLN A 1 95 ? 0.817 -6.166 9.354 1.00 97.38 95 GLN A C 1
ATOM 763 O O . GLN A 1 95 ? 0.967 -7.148 8.635 1.00 97.38 95 GLN A O 1
ATOM 768 N N . TYR A 1 96 ? 0.250 -5.051 8.888 1.00 97.81 96 TYR A N 1
ATOM 769 C CA . TYR A 1 96 ? -0.189 -4.923 7.502 1.00 97.81 96 TYR A CA 1
ATOM 770 C C . TYR A 1 96 ? 0.970 -5.077 6.508 1.00 97.81 96 TYR A C 1
ATOM 772 O O . TYR A 1 96 ? 0.819 -5.759 5.495 1.00 97.81 96 TYR A O 1
ATOM 780 N N . LEU A 1 97 ? 2.129 -4.473 6.795 1.00 97.62 97 LEU A N 1
ATOM 781 C CA . LEU A 1 97 ? 3.330 -4.633 5.971 1.00 97.62 97 LEU A CA 1
ATOM 782 C C . LEU A 1 97 ? 3.804 -6.085 5.923 1.00 97.62 97 LEU A C 1
ATOM 784 O O . LEU A 1 97 ? 4.176 -6.548 4.848 1.00 97.62 97 LEU A O 1
ATOM 788 N N . GLU A 1 98 ? 3.780 -6.796 7.049 1.00 96.88 98 GLU A N 1
ATOM 789 C CA . GLU A 1 98 ? 4.151 -8.214 7.106 1.00 96.88 98 GLU A CA 1
ATOM 790 C C . GLU A 1 98 ? 3.273 -9.048 6.168 1.00 96.88 98 GLU A C 1
ATOM 792 O O . GLU A 1 98 ? 3.808 -9.710 5.275 1.00 96.88 98 GLU A O 1
ATOM 797 N N . TYR A 1 99 ? 1.944 -8.923 6.267 1.00 96.88 99 TYR A N 1
ATOM 798 C CA . TYR A 1 99 ? 1.025 -9.629 5.366 1.00 96.88 99 TYR A CA 1
ATOM 799 C C . TYR A 1 99 ? 1.220 -9.241 3.898 1.00 96.88 99 TYR A C 1
ATOM 801 O O . TYR A 1 99 ? 1.133 -10.086 3.006 1.00 96.88 99 TYR A O 1
ATOM 809 N N . LEU A 1 100 ? 1.488 -7.963 3.623 1.00 97.12 100 LEU A N 1
ATOM 810 C CA . LEU A 1 100 ? 1.704 -7.473 2.265 1.00 97.12 100 LEU A CA 1
ATOM 811 C C . LEU A 1 100 ? 2.985 -8.047 1.647 1.00 97.12 100 LEU A C 1
ATOM 813 O O . LEU A 1 100 ? 2.969 -8.488 0.496 1.00 97.12 100 LEU A O 1
ATOM 817 N N . PHE A 1 101 ? 4.086 -8.086 2.397 1.00 95.81 101 PHE A N 1
ATOM 818 C CA . PHE A 1 101 ? 5.332 -8.686 1.922 1.00 95.81 101 PHE A CA 1
ATOM 819 C C . PHE A 1 101 ? 5.243 -10.206 1.814 1.00 95.81 101 PHE A C 1
ATOM 821 O O . PHE A 1 101 ? 5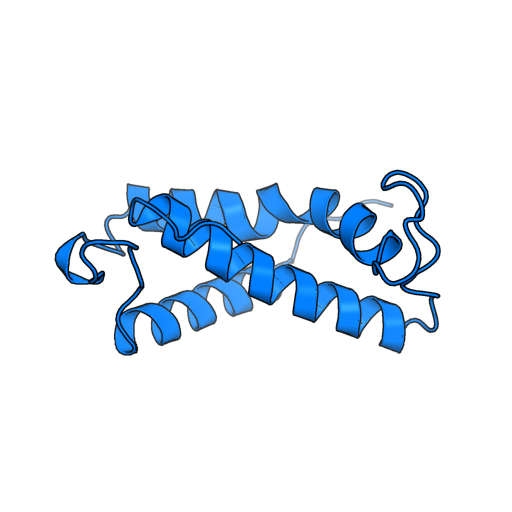.764 -10.772 0.854 1.00 95.81 101 PHE A O 1
ATOM 828 N N . GLU A 1 102 ? 4.557 -10.874 2.739 1.00 94.44 102 GLU A N 1
ATOM 829 C CA . GLU A 1 102 ? 4.263 -12.303 2.629 1.00 94.44 102 GLU A CA 1
ATOM 830 C C . GLU A 1 102 ? 3.453 -12.595 1.360 1.00 94.44 102 GLU A C 1
ATOM 832 O O . GLU A 1 102 ? 3.786 -13.506 0.599 1.00 94.44 102 GLU A O 1
ATOM 837 N N . ARG A 1 103 ? 2.444 -11.772 1.056 1.00 92.31 103 ARG A N 1
ATOM 838 C CA . ARG A 1 103 ? 1.643 -11.896 -0.166 1.00 92.31 103 ARG A CA 1
ATOM 839 C C . ARG A 1 103 ? 2.473 -11.737 -1.440 1.00 92.31 103 ARG A C 1
ATOM 841 O O . ARG A 1 103 ? 2.245 -12.471 -2.394 1.00 92.31 103 ARG A O 1
ATOM 848 N N . MET A 1 104 ? 3.436 -10.815 -1.461 1.00 91.50 104 MET A N 1
ATOM 849 C CA . MET A 1 104 ? 4.355 -10.659 -2.597 1.00 91.50 104 MET A CA 1
ATOM 850 C C . MET A 1 104 ? 5.332 -11.837 -2.738 1.00 91.50 104 MET A C 1
ATOM 852 O O . MET A 1 104 ? 5.667 -12.216 -3.856 1.00 91.50 104 MET A O 1
ATOM 856 N N . ARG A 1 105 ? 5.783 -12.433 -1.625 1.00 88.19 105 ARG A N 1
ATOM 857 C CA . ARG A 1 105 ? 6.724 -13.573 -1.619 1.00 88.19 105 ARG A CA 1
ATOM 858 C C . ARG A 1 105 ? 6.064 -14.914 -1.926 1.00 88.19 105 ARG A C 1
ATOM 860 O O . ARG A 1 105 ? 6.685 -15.766 -2.546 1.00 88.19 105 ARG A O 1
ATOM 867 N N . SER A 1 106 ? 4.816 -15.105 -1.504 1.00 74.75 106 SER A N 1
ATOM 868 C CA . SER A 1 106 ? 4.050 -16.357 -1.645 1.00 74.75 106 SER A CA 1
ATOM 869 C C . SER A 1 106 ? 3.606 -16.667 -3.082 1.00 74.75 106 SER A C 1
ATOM 871 O O . SER A 1 106 ? 2.800 -17.571 -3.306 1.00 74.75 106 SER A O 1
ATOM 873 N N . GLY A 1 107 ? 4.151 -15.951 -4.069 1.00 56.38 107 GLY A N 1
ATOM 874 C CA . GLY A 1 107 ? 3.875 -16.084 -5.493 1.00 56.38 107 GLY A CA 1
ATOM 875 C C . GLY A 1 107 ? 4.409 -17.367 -6.134 1.00 56.38 107 GLY A C 1
ATOM 876 O O . GLY A 1 107 ? 5.069 -17.295 -7.160 1.00 56.38 107 GLY A O 1
ATOM 877 N N . ASN A 1 108 ? 4.042 -18.542 -5.621 1.00 56.16 108 ASN A N 1
ATOM 878 C CA . ASN A 1 108 ? 3.960 -19.749 -6.446 1.00 56.16 108 ASN A CA 1
ATOM 879 C C . ASN A 1 108 ? 2.655 -19.699 -7.253 1.00 56.16 108 ASN A C 1
ATOM 881 O O . ASN A 1 108 ? 1.759 -20.530 -7.098 1.00 56.16 108 ASN A O 1
ATOM 885 N N . VAL A 1 109 ? 2.509 -18.681 -8.101 1.00 60.72 109 VAL A N 1
ATOM 886 C CA . VAL A 1 109 ? 1.483 -18.701 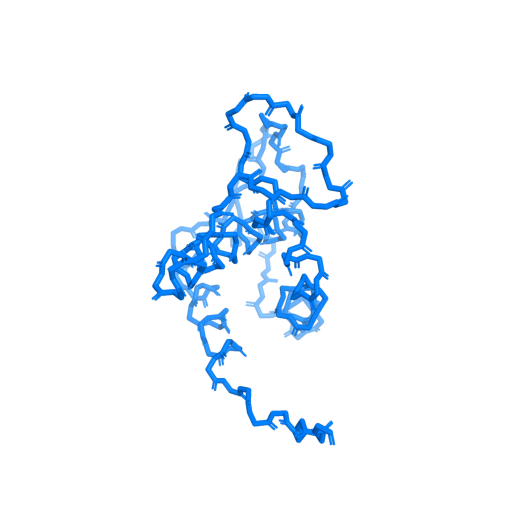-9.141 1.00 60.72 109 VAL A CA 1
ATOM 887 C C . VAL A 1 109 ? 2.049 -19.578 -10.249 1.00 60.72 109 VAL A C 1
ATOM 889 O O . VAL A 1 109 ? 3.135 -19.297 -10.748 1.00 60.72 109 VAL A O 1
ATOM 892 N N . LYS A 1 110 ? 1.350 -20.656 -10.630 1.00 56.41 110 LYS A N 1
ATOM 893 C CA . LYS A 1 110 ? 1.699 -21.413 -11.842 1.00 56.41 110 LYS A CA 1
ATOM 894 C C . LYS A 1 110 ? 1.549 -20.474 -13.040 1.00 56.41 110 LYS A C 1
ATOM 896 O O . LYS A 1 110 ? 0.456 -20.336 -13.580 1.00 56.41 110 LYS A O 1
ATOM 901 N N . TYR A 1 111 ? 2.632 -19.806 -13.411 1.00 54.34 111 TYR A N 1
ATOM 902 C CA . TYR A 1 111 ? 2.703 -18.963 -14.590 1.00 54.34 111 TYR A CA 1
ATOM 903 C C . TYR A 1 111 ? 3.130 -19.849 -15.758 1.00 54.34 111 TYR A C 1
ATOM 905 O O . TYR A 1 111 ? 4.275 -20.294 -15.822 1.00 54.34 111 TYR A O 1
ATOM 913 N N . LYS A 1 112 ? 2.179 -20.190 -16.630 1.00 52.88 112 LYS A N 1
ATOM 914 C CA . LYS A 1 112 ? 2.499 -20.780 -17.928 1.00 52.88 112 LYS A CA 1
ATOM 915 C C . LYS A 1 112 ? 2.778 -19.614 -18.868 1.00 52.88 112 LYS A C 1
ATOM 917 O O . LYS A 1 112 ? 1.863 -18.836 -19.126 1.00 52.88 112 LYS A O 1
ATOM 922 N N . GLY A 1 113 ? 4.041 -19.472 -19.268 1.00 50.56 113 GLY A N 1
ATOM 923 C CA . GLY A 1 113 ? 4.379 -18.727 -20.480 1.00 50.56 113 GLY A CA 1
ATOM 924 C C . GLY A 1 113 ? 3.740 -19.380 -21.695 1.00 50.56 113 GLY A C 1
ATOM 925 O O . GLY A 1 113 ? 3.530 -20.617 -21.643 1.00 50.56 113 GLY A O 1
#

Organism: NCBI:txid412755

Foldseek 3Di:
DAFAPAPLSQQLVVLLVVLLVVLVVVCVVVVHDQQPADPQDDDDPDSRNSVVVVVVVSVQQRVVLSVVCVVVVVDDRVQWDDDRHIHGDPVRVVVSVVSRVCSVVVPPPPDDD

Radius of gyration: 15.6 Å; chains: 1; bounding box: 31×37×40 Å